Protein AF-A0A821YJC9-F1 (afdb_monomer_lite)

Sequence (51 aa):
IATQTDPSNKDGCWDWWGYGSPNYANKLGAQMAGVKKMIDSLRAINAALNA

Organism: NCBI:txid392032

Secondary structure (DSSP, 8-state):
------TT-TT----SS-SS-TTSSSS-SHHHHHHHHHHHHHHHHHHHH--

Structure (mmCIF, N/CA/C/O backbone):
data_AF-A0A821YJC9-F1
#
_entry.id   AF-A0A821YJC9-F1
#
loop_
_atom_site.group_PDB
_atom_site.id
_atom_site.type_symbol
_atom_site.label_atom_id
_atom_site.label_alt_id
_atom_site.label_comp_id
_atom_site.label_asym_id
_atom_site.label_entity_id
_atom_site.label_seq_id
_atom_site.pdbx_PDB_ins_code
_atom_site.Cartn_x
_atom_site.Cartn_y
_atom_site.Cartn_z
_atom_site.occupancy
_atom_site.B_iso_or_equiv
_atom_site.auth_seq_id
_atom_site.auth_comp_id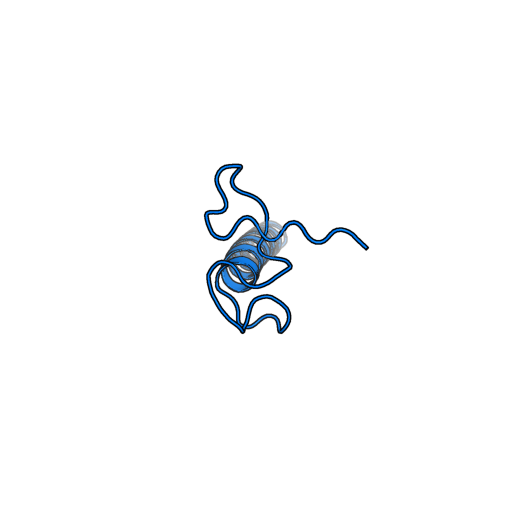
_atom_site.auth_asym_id
_atom_site.auth_atom_id
_atom_site.pdbx_PDB_model_num
ATOM 1 N N . ILE A 1 1 ? 5.782 -14.322 -21.104 1.00 43.78 1 ILE A N 1
ATOM 2 C CA . ILE A 1 1 ? 5.926 -13.647 -19.791 1.00 43.78 1 ILE A CA 1
ATOM 3 C C . ILE A 1 1 ? 6.014 -12.165 -20.113 1.00 43.78 1 ILE A C 1
ATOM 5 O O . ILE A 1 1 ? 6.876 -11.815 -20.906 1.00 43.78 1 ILE A O 1
ATOM 9 N N . ALA A 1 2 ? 5.058 -11.345 -19.675 1.00 47.19 2 ALA A N 1
ATOM 10 C CA . ALA A 1 2 ? 4.976 -9.950 -20.103 1.00 47.19 2 ALA A CA 1
ATOM 11 C C . ALA A 1 2 ? 6.195 -9.159 -19.599 1.00 47.19 2 ALA A C 1
ATOM 13 O O . ALA A 1 2 ? 6.288 -8.819 -18.425 1.00 47.19 2 ALA A O 1
ATOM 14 N N . THR A 1 3 ? 7.142 -8.888 -20.491 1.00 48.25 3 THR A N 1
ATOM 15 C CA . THR A 1 3 ? 8.220 -7.916 -20.296 1.00 48.25 3 THR A CA 1
ATOM 16 C C . THR A 1 3 ? 7.702 -6.548 -20.718 1.00 48.25 3 THR A C 1
ATOM 18 O O . THR A 1 3 ? 7.993 -6.081 -21.815 1.00 48.25 3 THR A O 1
ATOM 21 N N . GLN A 1 4 ? 6.886 -5.921 -19.874 1.00 53.28 4 GLN A N 1
ATOM 22 C CA . GLN A 1 4 ? 6.521 -4.516 -20.046 1.00 53.28 4 GLN A CA 1
ATOM 23 C C . GLN A 1 4 ? 6.710 -3.776 -18.726 1.00 53.28 4 GLN A C 1
ATOM 25 O O . GLN A 1 4 ? 5.768 -3.423 -18.030 1.00 53.28 4 GLN A O 1
ATOM 30 N N . THR A 1 5 ? 7.970 -3.556 -18.370 1.00 55.56 5 THR A N 1
ATOM 31 C CA . THR A 1 5 ? 8.336 -2.531 -17.396 1.00 55.56 5 THR A CA 1
ATOM 32 C C . THR A 1 5 ? 8.421 -1.210 -18.156 1.00 55.56 5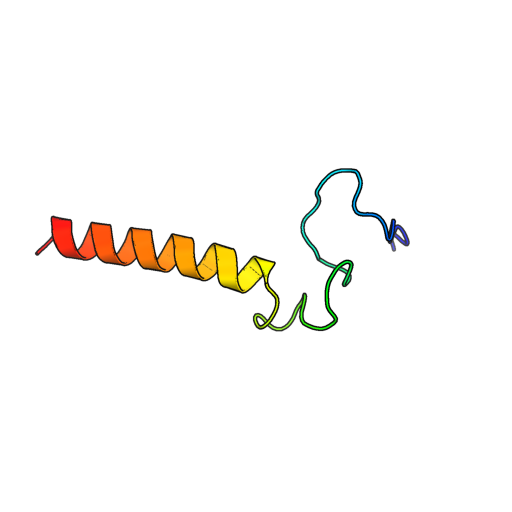 THR A C 1
ATOM 34 O O . THR A 1 5 ? 9.495 -0.861 -18.635 1.00 55.56 5 THR A O 1
ATOM 37 N N . ASP A 1 6 ? 7.304 -0.500 -18.348 1.00 60.34 6 ASP A N 1
ATOM 38 C CA . ASP A 1 6 ? 7.378 0.925 -18.706 1.00 60.34 6 ASP A CA 1
ATOM 39 C C . ASP A 1 6 ? 7.926 1.670 -17.482 1.00 60.34 6 ASP A C 1
ATOM 41 O O . ASP A 1 6 ? 7.165 1.876 -16.542 1.00 60.34 6 ASP A O 1
ATOM 45 N N . PRO A 1 7 ? 9.201 2.103 -17.451 1.00 66.00 7 PRO A N 1
ATOM 46 C CA . PRO A 1 7 ? 9.803 2.669 -16.243 1.00 66.00 7 PRO A CA 1
ATOM 47 C C . PRO A 1 7 ? 9.086 3.928 -15.740 1.00 66.00 7 PRO A C 1
ATOM 49 O O . PRO A 1 7 ? 9.324 4.363 -14.618 1.00 66.00 7 PRO A O 1
ATOM 52 N N . SER A 1 8 ? 8.245 4.542 -16.576 1.00 76.31 8 SER A N 1
ATOM 53 C CA . SER A 1 8 ? 7.620 5.831 -16.306 1.00 76.31 8 SER A CA 1
ATOM 54 C C . SER A 1 8 ? 6.223 5.761 -15.688 1.00 76.31 8 SER A C 1
ATOM 56 O O . SER A 1 8 ? 5.694 6.815 -15.349 1.00 76.31 8 SER A O 1
ATOM 58 N N . ASN A 1 9 ? 5.635 4.568 -15.510 1.00 86.75 9 ASN A N 1
ATOM 59 C CA . ASN A 1 9 ? 4.302 4.381 -14.914 1.00 86.75 9 ASN A CA 1
ATOM 60 C C . ASN A 1 9 ? 3.231 5.364 -15.443 1.00 86.75 9 ASN A C 1
ATOM 62 O O . ASN A 1 9 ? 2.475 5.937 -14.653 1.00 86.75 9 ASN A O 1
ATOM 66 N N . LYS A 1 10 ? 3.188 5.630 -16.759 1.00 88.12 10 LYS A N 1
ATOM 67 C CA . LYS A 1 10 ? 2.323 6.698 -17.305 1.00 88.12 10 LYS A CA 1
ATOM 68 C C . LYS A 1 10 ? 0.842 6.485 -17.014 1.00 88.12 10 LYS A C 1
ATOM 70 O O . LYS A 1 10 ? 0.124 7.457 -16.806 1.00 88.12 10 LYS A O 1
ATOM 75 N N . ASP A 1 11 ? 0.422 5.227 -16.949 1.00 89.12 11 ASP A N 1
ATOM 76 C CA . ASP A 1 11 ? -0.967 4.844 -16.704 1.00 89.12 11 ASP A CA 1
ATOM 77 C C . ASP A 1 11 ? -1.323 4.779 -15.204 1.00 89.12 11 ASP A C 1
ATOM 79 O O . ASP A 1 11 ? -2.450 4.440 -14.852 1.00 89.12 11 ASP A O 1
ATOM 83 N N . GLY A 1 12 ? -0.384 5.088 -14.296 1.00 88.69 12 GLY A N 1
ATOM 84 C CA . GLY A 1 12 ? -0.642 5.116 -12.851 1.00 88.69 12 GLY A CA 1
ATOM 85 C C . GLY A 1 12 ? -0.923 3.740 -12.236 1.00 88.69 12 GLY A C 1
ATOM 86 O O . GLY A 1 12 ? -1.707 3.615 -11.297 1.00 88.69 12 GLY A O 1
ATOM 87 N N . CYS A 1 13 ? -0.287 2.698 -12.763 1.00 90.44 13 CYS A N 1
ATOM 88 C CA . CYS A 1 13 ? -0.395 1.325 -12.289 1.00 90.44 13 CYS A CA 1
ATOM 89 C C . CYS A 1 13 ? 0.201 1.126 -10.882 1.00 90.44 13 CYS A C 1
ATOM 91 O O . CYS A 1 13 ? 1.074 1.874 -10.419 1.00 90.44 13 CYS A O 1
ATOM 93 N N . TRP A 1 14 ? -0.250 0.054 -10.220 1.00 92.19 14 TRP A N 1
ATOM 94 C CA . TRP A 1 14 ? 0.392 -0.467 -9.012 1.00 92.19 14 TRP A CA 1
ATOM 95 C C . TRP A 1 14 ? 1.821 -0.909 -9.316 1.00 92.19 14 TRP A C 1
ATOM 97 O O . TRP A 1 14 ? 2.120 -1.419 -10.392 1.00 92.19 14 TRP A O 1
ATOM 107 N N . ASP A 1 15 ? 2.704 -0.720 -8.346 1.00 90.81 15 ASP A N 1
ATOM 108 C CA . ASP A 1 15 ? 4.114 -1.042 -8.474 1.00 90.81 15 ASP A CA 1
ATOM 109 C C . ASP A 1 15 ? 4.345 -2.533 -8.190 1.00 90.81 15 ASP A C 1
ATOM 111 O O . ASP A 1 15 ? 4.571 -2.944 -7.051 1.00 90.81 15 ASP A O 1
ATOM 115 N N . TRP A 1 16 ? 4.247 -3.358 -9.233 1.00 88.69 16 TRP A N 1
ATOM 116 C CA . TRP A 1 16 ? 4.469 -4.809 -9.149 1.00 88.69 16 TRP A CA 1
ATOM 117 C C . TRP A 1 16 ? 5.845 -5.269 -9.635 1.00 88.69 16 TRP A C 1
ATOM 119 O O . TRP A 1 16 ? 6.156 -6.454 -9.545 1.00 88.69 16 TRP A O 1
ATOM 129 N N . TRP A 1 17 ? 6.667 -4.359 -10.146 1.00 84.94 17 TRP A N 1
ATOM 130 C CA . TRP A 1 17 ? 7.969 -4.653 -10.770 1.00 84.94 17 TRP A CA 1
ATOM 131 C C . TRP A 1 17 ? 9.077 -3.693 -10.299 1.00 84.94 17 TRP A C 1
ATOM 133 O O . TRP A 1 17 ? 10.222 -3.849 -10.713 1.00 84.94 17 TRP A O 1
ATOM 143 N N . GLY A 1 18 ? 8.770 -2.705 -9.451 1.00 87.62 18 GLY A N 1
ATOM 144 C CA . GLY A 1 18 ? 9.734 -1.781 -8.850 1.00 87.62 18 GLY A CA 1
ATOM 145 C C . GLY A 1 18 ? 9.948 -0.466 -9.606 1.00 87.62 18 GLY A C 1
ATOM 146 O O . GLY A 1 18 ? 11.094 -0.064 -9.780 1.00 87.62 18 GLY A O 1
ATOM 147 N N . TYR A 1 19 ? 8.887 0.226 -10.037 1.00 85.00 19 TYR A N 1
ATOM 148 C CA . TYR A 1 19 ? 8.983 1.576 -10.616 1.00 85.00 19 TYR A CA 1
ATOM 149 C C . TYR A 1 19 ? 9.617 2.590 -9.662 1.00 85.00 19 TYR A C 1
A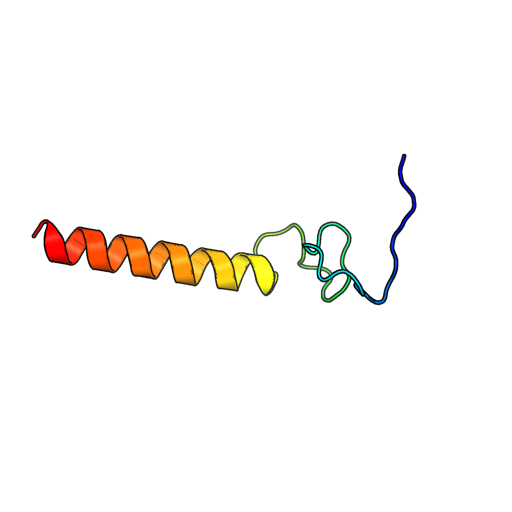TOM 151 O O . TYR A 1 19 ? 10.433 3.403 -10.088 1.00 85.00 19 TYR A O 1
ATOM 159 N N . GLY A 1 20 ? 9.215 2.583 -8.387 1.00 81.50 20 GLY A N 1
ATOM 160 C CA . GLY A 1 20 ? 9.624 3.615 -7.429 1.00 81.50 20 GLY A CA 1
ATOM 161 C C . GLY A 1 20 ? 10.624 3.145 -6.376 1.00 81.50 20 GLY A C 1
ATOM 162 O O . GLY A 1 20 ? 11.306 3.964 -5.762 1.00 81.50 20 GLY A O 1
ATOM 163 N N . SER A 1 21 ? 10.692 1.840 -6.102 1.00 85.69 21 SER A N 1
ATOM 164 C CA . SER A 1 21 ? 11.512 1.295 -5.016 1.00 85.69 21 SER A CA 1
ATOM 165 C C . SER A 1 21 ? 11.756 -0.206 -5.180 1.00 85.69 21 SER A C 1
ATOM 167 O O . SER A 1 21 ? 10.839 -0.909 -5.596 1.00 85.69 21 SER A O 1
ATOM 169 N N . PRO A 1 22 ? 12.909 -0.748 -4.734 1.00 90.00 22 PRO A N 1
ATOM 170 C CA . PRO A 1 22 ? 13.118 -2.197 -4.639 1.00 90.00 22 PRO A CA 1
ATOM 171 C C . PRO A 1 22 ? 12.218 -2.880 -3.593 1.00 90.00 22 PRO A C 1
ATOM 173 O O . PRO A 1 22 ? 12.064 -4.098 -3.608 1.00 90.00 22 PRO A O 1
ATOM 176 N N . ASN A 1 23 ? 11.590 -2.118 -2.693 1.00 93.81 23 ASN A N 1
ATOM 177 C CA . ASN A 1 23 ? 10.710 -2.642 -1.644 1.00 93.81 23 ASN A CA 1
ATOM 178 C C . ASN A 1 23 ? 9.256 -2.864 -2.105 1.00 93.81 23 ASN A C 1
ATOM 180 O O . ASN A 1 23 ? 8.359 -3.031 -1.276 1.00 93.81 23 ASN A O 1
ATOM 184 N N . TYR A 1 24 ? 8.995 -2.853 -3.413 1.00 90.75 24 TYR A N 1
ATOM 185 C CA . TYR A 1 24 ? 7.646 -2.956 -3.974 1.00 90.75 24 TYR A CA 1
ATOM 186 C C . TYR A 1 24 ? 6.900 -4.233 -3.530 1.00 90.75 24 TYR A C 1
ATOM 188 O O . TYR A 1 24 ? 5.720 -4.170 -3.193 1.00 90.75 24 TYR A O 1
ATOM 196 N N . ALA A 1 25 ? 7.595 -5.375 -3.421 1.00 91.62 25 ALA A N 1
ATOM 197 C CA . ALA A 1 25 ? 6.979 -6.674 -3.113 1.00 91.62 25 ALA A CA 1
ATOM 198 C C . ALA A 1 25 ? 7.035 -7.104 -1.632 1.00 91.62 25 ALA A C 1
ATOM 200 O O . ALA A 1 25 ? 6.322 -8.020 -1.226 1.00 91.62 25 ALA A O 1
ATOM 201 N N . ASN A 1 26 ? 7.869 -6.477 -0.796 1.00 93.94 26 ASN A N 1
ATOM 202 C CA . ASN A 1 26 ? 8.159 -6.970 0.562 1.00 93.94 26 ASN A CA 1
ATOM 203 C C . ASN A 1 26 ? 7.338 -6.289 1.673 1.00 93.94 26 ASN A C 1
ATOM 205 O O . ASN A 1 26 ? 7.651 -6.441 2.851 1.00 93.94 26 ASN A O 1
ATOM 209 N N . LYS A 1 27 ? 6.273 -5.560 1.308 1.00 94.12 27 LYS A N 1
ATOM 210 C CA . LYS A 1 27 ? 5.397 -4.778 2.209 1.00 94.12 27 LYS A CA 1
ATOM 211 C C . LYS A 1 27 ? 6.053 -3.550 2.854 1.00 94.12 27 LYS A C 1
ATOM 213 O O . LYS A 1 27 ? 5.369 -2.837 3.583 1.00 94.12 27 LYS A O 1
ATOM 218 N N . LEU A 1 28 ? 7.326 -3.272 2.570 1.00 93.81 28 LEU A N 1
ATOM 219 C CA . LEU A 1 28 ? 8.025 -2.076 3.056 1.00 93.81 28 LEU A CA 1
ATOM 220 C C . LEU A 1 28 ? 7.938 -0.900 2.064 1.00 93.81 28 LEU A C 1
ATOM 222 O O . LEU A 1 28 ? 8.388 0.200 2.372 1.00 93.81 28 LEU A O 1
ATOM 226 N N . GLY A 1 29 ? 7.366 -1.115 0.874 1.00 93.12 29 GLY A N 1
ATOM 227 C CA . GLY A 1 29 ? 7.158 -0.084 -0.141 1.00 93.12 29 GLY A CA 1
ATOM 228 C C . GLY A 1 29 ? 6.056 0.926 0.207 1.00 93.12 29 GLY A C 1
ATOM 229 O O . GLY A 1 29 ? 5.096 0.624 0.923 1.00 93.12 29 GLY A O 1
ATOM 230 N N . ALA A 1 30 ? 6.168 2.131 -0.361 1.00 94.12 30 ALA A N 1
ATOM 231 C CA . ALA A 1 30 ? 5.270 3.254 -0.080 1.00 94.12 30 ALA A CA 1
ATOM 232 C C . ALA A 1 30 ? 3.793 2.955 -0.401 1.00 94.12 30 ALA A C 1
ATOM 234 O O . ALA A 1 30 ? 2.912 3.332 0.371 1.00 94.12 30 ALA A O 1
ATOM 235 N N . GLN A 1 31 ? 3.520 2.237 -1.495 1.00 95.44 31 GLN A N 1
ATOM 236 C CA . GLN A 1 31 ? 2.157 1.873 -1.894 1.00 95.44 31 GLN A CA 1
ATOM 237 C C . GLN A 1 31 ? 1.467 0.985 -0.844 1.00 95.44 31 GLN A C 1
ATOM 239 O O . GLN A 1 31 ? 0.379 1.315 -0.369 1.00 95.44 31 GLN A O 1
ATOM 244 N N . MET A 1 32 ? 2.130 -0.089 -0.399 1.00 96.12 32 MET A N 1
ATOM 245 C CA . MET A 1 32 ? 1.601 -0.973 0.648 1.00 96.12 32 MET A CA 1
ATOM 246 C C . MET A 1 32 ? 1.452 -0.253 1.991 1.00 96.12 32 MET A C 1
ATOM 248 O O . MET A 1 32 ? 0.446 -0.443 2.678 1.00 96.12 32 MET A O 1
ATOM 252 N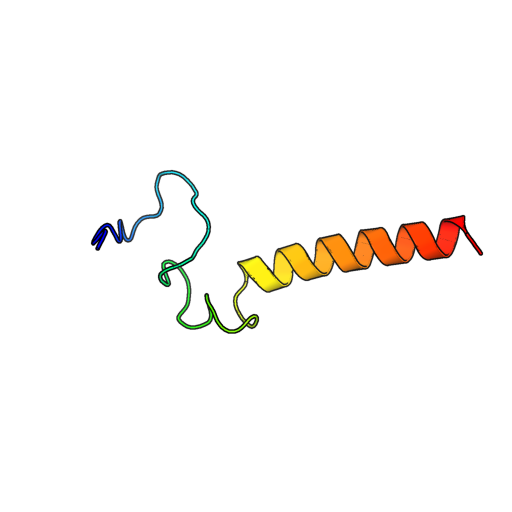 N . ALA A 1 33 ? 2.408 0.609 2.352 1.00 96.56 33 ALA A N 1
ATOM 253 C CA . ALA A 1 33 ? 2.316 1.427 3.559 1.00 96.56 33 ALA A CA 1
ATOM 254 C C . ALA A 1 33 ? 1.104 2.377 3.521 1.00 96.56 33 ALA A C 1
ATOM 256 O O . ALA A 1 33 ? 0.406 2.522 4.526 1.00 96.56 33 ALA A O 1
ATOM 257 N N . GLY A 1 34 ? 0.819 2.987 2.366 1.00 97.19 34 GLY A N 1
ATOM 258 C CA . GLY A 1 34 ? -0.360 3.829 2.158 1.00 97.19 34 GLY A CA 1
ATOM 259 C C . GLY A 1 34 ? -1.668 3.059 2.346 1.00 97.19 34 GLY A C 1
ATOM 260 O O . GLY A 1 34 ? -2.507 3.457 3.154 1.00 97.19 34 GLY A O 1
ATOM 261 N N . VAL A 1 35 ? -1.815 1.911 1.676 1.00 97.25 35 VAL A N 1
ATOM 262 C CA . VAL A 1 35 ? -3.007 1.050 1.806 1.00 97.25 35 VAL A CA 1
ATOM 263 C C . VAL A 1 35 ? -3.203 0.569 3.241 1.00 97.25 35 VAL A C 1
ATOM 265 O O . VAL A 1 35 ? -4.314 0.633 3.769 1.00 97.25 35 VAL A O 1
ATOM 268 N N . LYS A 1 36 ? -2.126 0.151 3.913 1.00 97.94 36 LYS A N 1
ATOM 269 C CA . LYS A 1 36 ? -2.182 -0.286 5.311 1.00 97.94 36 LYS A CA 1
ATOM 270 C C . LYS A 1 36 ? -2.691 0.820 6.236 1.00 97.94 36 LYS A C 1
ATOM 272 O O . LYS A 1 36 ? -3.553 0.541 7.063 1.00 97.94 36 LYS A O 1
ATOM 277 N N . LYS A 1 37 ? -2.228 2.063 6.060 1.00 98.69 37 LYS A N 1
ATOM 278 C CA . LYS A 1 37 ? -2.723 3.213 6.835 1.00 98.69 37 LYS A CA 1
ATOM 279 C C . LYS A 1 37 ? -4.220 3.441 6.627 1.00 98.69 37 LYS A C 1
ATOM 281 O O . LYS A 1 37 ? -4.932 3.611 7.608 1.00 98.69 37 LYS A O 1
ATOM 286 N N . MET A 1 38 ? -4.709 3.377 5.384 1.00 98.69 38 MET A N 1
ATOM 287 C CA . MET A 1 38 ? -6.146 3.513 5.100 1.00 98.69 38 MET A CA 1
ATOM 288 C C . MET A 1 38 ? -6.971 2.419 5.795 1.00 98.69 38 MET A C 1
ATOM 290 O O . MET A 1 38 ? -7.980 2.714 6.433 1.00 98.69 38 MET A O 1
ATOM 294 N N . ILE A 1 39 ? -6.518 1.163 5.731 1.00 98.56 39 ILE A N 1
ATOM 295 C CA . ILE A 1 39 ? -7.178 0.035 6.408 1.00 98.56 39 ILE A CA 1
ATOM 296 C C . ILE A 1 39 ? -7.183 0.227 7.928 1.00 98.56 39 ILE A C 1
ATOM 298 O O . ILE A 1 39 ? -8.206 -0.006 8.572 1.00 98.56 39 ILE A O 1
ATOM 302 N N . ASP A 1 40 ? -6.059 0.649 8.508 1.00 98.62 40 ASP A N 1
ATOM 303 C CA . ASP A 1 40 ? -5.953 0.895 9.947 1.00 98.62 40 ASP A CA 1
ATOM 304 C C . ASP A 1 40 ? -6.920 2.004 10.393 1.00 98.62 40 ASP A C 1
ATOM 306 O O . ASP A 1 40 ? -7.598 1.845 11.408 1.00 98.62 40 ASP A O 1
ATOM 310 N N . SER A 1 41 ? -7.065 3.079 9.609 1.00 98.56 41 SER A N 1
ATOM 311 C CA . SER A 1 41 ? -8.048 4.138 9.872 1.00 98.56 41 SER A CA 1
ATOM 312 C C . SER A 1 41 ? -9.485 3.612 9.866 1.00 98.56 41 SER A C 1
ATOM 314 O O . SER A 1 41 ? -10.242 3.902 10.790 1.00 98.56 41 SER A O 1
ATOM 316 N N . LEU A 1 42 ? -9.859 2.795 8.877 1.00 98.56 42 LEU A N 1
ATOM 317 C CA . LEU A 1 42 ? -11.199 2.197 8.814 1.00 98.56 42 LEU A CA 1
ATOM 318 C C . LEU A 1 42 ? -11.471 1.273 10.006 1.00 98.56 42 LEU A C 1
ATOM 320 O O . LEU A 1 42 ? -12.562 1.296 10.572 1.00 98.56 42 LEU A O 1
ATOM 324 N N . ARG A 1 43 ? -10.472 0.490 10.427 1.00 98.50 43 ARG A N 1
ATOM 325 C CA . ARG A 1 43 ? -10.575 -0.364 11.620 1.00 98.50 43 ARG A CA 1
ATOM 326 C C . ARG A 1 43 ? -10.762 0.449 12.893 1.00 98.50 43 ARG A C 1
ATOM 328 O O . ARG A 1 43 ? -11.598 0.078 13.709 1.00 98.50 43 ARG A O 1
ATOM 335 N N . ALA A 1 44 ? -10.016 1.540 13.051 1.00 98.38 44 ALA A N 1
ATOM 336 C CA . ALA A 1 44 ? -10.140 2.423 14.205 1.00 98.38 44 ALA A CA 1
ATOM 337 C C . ALA A 1 44 ? -11.533 3.065 14.273 1.00 98.38 44 ALA A C 1
ATOM 339 O O . ALA A 1 44 ? -12.155 3.056 15.332 1.00 98.38 44 ALA A O 1
ATOM 340 N N . ILE A 1 45 ? -12.054 3.540 13.137 1.00 98.06 45 ILE A N 1
ATOM 341 C CA . ILE A 1 45 ? -13.421 4.073 13.044 1.00 98.06 45 ILE A CA 1
ATOM 342 C C . ILE A 1 45 ? -14.440 2.995 13.418 1.00 98.06 45 ILE A C 1
ATOM 344 O O . ILE A 1 45 ? -15.296 3.229 14.263 1.00 98.06 45 ILE A O 1
ATOM 348 N N . ASN A 1 46 ? -14.331 1.796 12.837 1.00 98.25 46 ASN A N 1
ATOM 349 C CA . ASN A 1 46 ? -15.248 0.703 13.146 1.00 98.25 46 ASN A CA 1
ATOM 350 C C . ASN A 1 46 ? -15.198 0.310 14.630 1.00 98.25 46 ASN A C 1
ATOM 352 O O . ASN A 1 46 ? -16.236 0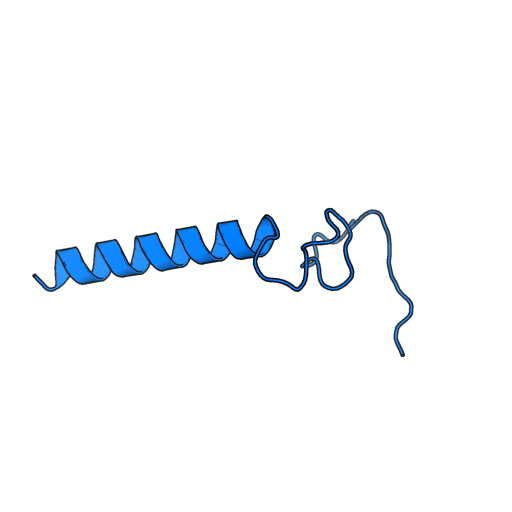.048 15.223 1.00 98.25 46 ASN A O 1
ATOM 356 N N . ALA A 1 47 ? -14.016 0.279 15.246 1.00 97.81 47 ALA A N 1
ATOM 357 C CA . ALA A 1 47 ? -13.891 0.012 16.675 1.00 97.81 47 ALA A CA 1
ATOM 358 C C . ALA A 1 47 ? -14.560 1.106 17.521 1.00 97.81 47 ALA A C 1
ATOM 360 O O . ALA A 1 47 ? -15.273 0.779 18.458 1.00 97.81 47 ALA A O 1
ATOM 361 N N . ALA A 1 48 ? -14.387 2.381 17.160 1.00 97.25 48 ALA A N 1
ATOM 362 C CA . ALA A 1 48 ? -15.000 3.503 17.869 1.00 97.25 48 ALA A CA 1
ATOM 363 C C . ALA A 1 48 ? -16.533 3.545 17.741 1.00 97.25 48 ALA A C 1
ATOM 365 O O . ALA A 1 48 ? -17.1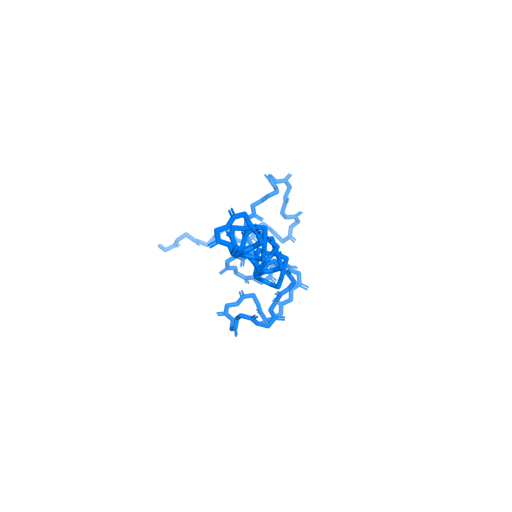99 4.022 18.649 1.00 97.25 48 ALA A O 1
ATOM 366 N N . LEU A 1 49 ? -17.092 3.061 16.627 1.00 96.88 49 LEU A N 1
ATOM 367 C CA . LEU A 1 49 ? -18.543 2.997 16.418 1.00 96.88 49 LEU A CA 1
ATOM 368 C C . LEU A 1 49 ? -19.216 1.816 17.134 1.00 96.88 49 LEU A C 1
ATOM 370 O O . LEU A 1 49 ? -20.418 1.869 17.372 1.00 96.88 49 LEU A O 1
ATOM 374 N N . ASN A 1 50 ? -18.469 0.746 17.419 1.00 93.56 50 ASN A N 1
ATOM 375 C CA . ASN A 1 50 ? -18.986 -0.477 18.046 1.00 93.56 50 ASN A CA 1
ATOM 376 C C . ASN A 1 50 ? -18.565 -0.628 19.522 1.00 93.56 50 ASN A C 1
ATOM 378 O O . ASN A 1 50 ? -18.765 -1.700 20.096 1.00 93.56 50 ASN A O 1
ATOM 382 N N . ALA A 1 51 ? -17.939 0.399 20.100 1.00 73.06 51 ALA A N 1
ATOM 383 C CA . ALA A 1 51 ? -17.616 0.498 21.523 1.00 73.06 51 ALA A CA 1
ATOM 384 C C . ALA A 1 51 ? -18.731 1.245 22.262 1.00 73.06 51 ALA A C 1
ATOM 386 O O . ALA A 1 51 ? -19.017 0.853 23.414 1.00 73.06 51 ALA A O 1
#

Foldseek 3Di:
DDPDPPLVCPVVDQDPPASPHPCSPVCPDPVSVVVVVVVVVVVVVVVVVVD

pLDDT: mean 87.24, std 14.83, range [43.78, 98.69]

InterPro domains:
  IPR029058 Alpha/Beta hydrolase fold [SSF53474] (6-43)

Radius of gyration: 15.37 Å; chains: 1; bounding box: 32×20×42 Å